Protein AF-A0A2A2HUH2-F1 (afdb_monomer_lite)

Secondary structure (DSSP, 8-state):
-PPPP---PPPP-S-EE--S-PPPPSS--TTEEEEE-GGGT-GGGSPTTSPPPPPPP-TT--EEEPP-HHHHHH-TT-----HHHH-SHHHHHHHHHHHHHHHHHHHHHHHTTPEEEEE--TT-TTT-SSEEEE--S-S--SS---EEEES--HHHHHH-

pLDDT: mean 86.66, std 16.83, range [36.47, 98.62]

Radius of gyration: 16.6 Å; chains: 1; bounding box: 40×43×47 Å

Structure (mmCIF, N/CA/C/O backbone):
data_AF-A0A2A2HUH2-F1
#
_entry.id   AF-A0A2A2HUH2-F1
#
loop_
_atom_site.group_PDB
_atom_site.id
_atom_site.type_symbol
_atom_site.label_atom_id
_atom_site.label_alt_id
_atom_site.label_comp_id
_atom_site.label_asym_id
_atom_site.label_entity_id
_atom_site.label_seq_id
_atom_site.pdbx_PDB_ins_code
_atom_site.Cartn_x
_atom_site.Cartn_y
_atom_site.Cartn_z
_atom_site.occupancy
_atom_site.B_iso_or_equiv
_atom_site.auth_seq_id
_atom_site.auth_comp_id
_atom_site.auth_asym_id
_atom_site.auth_atom_id
_atom_site.pdbx_PDB_model_num
ATOM 1 N N . MET A 1 1 ? -15.018 -28.814 -17.416 1.00 41.38 1 MET A N 1
ATOM 2 C CA . MET A 1 1 ? -14.702 -28.399 -16.032 1.00 41.38 1 MET A CA 1
ATOM 3 C C . MET A 1 1 ? -15.284 -27.016 -15.835 1.00 41.38 1 MET A C 1
ATOM 5 O O . MET A 1 1 ? -14.982 -26.143 -16.636 1.00 41.38 1 MET A O 1
ATOM 9 N N . LYS A 1 2 ? -16.196 -26.848 -14.873 1.00 36.47 2 LYS A N 1
ATOM 10 C CA . LYS A 1 2 ? -16.773 -25.539 -14.553 1.00 36.47 2 LYS A CA 1
ATOM 11 C C . LYS A 1 2 ? -15.650 -24.683 -13.965 1.00 36.47 2 LYS A C 1
ATOM 13 O O . LYS A 1 2 ? -15.041 -25.089 -12.981 1.00 36.47 2 LYS A O 1
ATOM 18 N N . SER A 1 3 ? -15.319 -23.581 -14.632 1.00 42.72 3 SER A N 1
ATOM 19 C CA . SER A 1 3 ? -14.379 -22.587 -14.124 1.00 42.72 3 SER A CA 1
ATOM 20 C C . SER A 1 3 ? -14.947 -22.023 -12.831 1.00 42.72 3 SER A C 1
ATOM 22 O O . SER A 1 3 ? -16.079 -21.537 -12.818 1.00 42.72 3 SER A O 1
ATOM 24 N N . ASN A 1 4 ? -14.172 -22.166 -11.761 1.00 43.62 4 ASN A N 1
ATOM 25 C CA . ASN A 1 4 ? -14.485 -21.656 -10.440 1.00 43.62 4 ASN A CA 1
ATOM 26 C C . ASN A 1 4 ? -14.808 -20.161 -10.554 1.00 43.62 4 ASN A C 1
ATOM 28 O O . ASN A 1 4 ? -14.060 -19.411 -11.185 1.00 43.62 4 ASN A O 1
ATOM 32 N N . THR A 1 5 ? -15.954 -19.772 -10.012 1.00 46.00 5 THR A N 1
ATOM 33 C CA . THR A 1 5 ? -16.400 -18.389 -9.871 1.00 46.00 5 THR A CA 1
ATOM 34 C C . THR A 1 5 ? -15.295 -17.593 -9.193 1.00 46.00 5 THR A C 1
ATOM 36 O O . THR A 1 5 ? -14.909 -17.912 -8.071 1.00 46.00 5 THR A O 1
ATOM 39 N N . GLY A 1 6 ? -14.747 -16.605 -9.902 1.00 45.78 6 GLY A N 1
ATOM 40 C CA . GLY A 1 6 ? -13.906 -15.591 -9.286 1.00 45.78 6 GLY A CA 1
ATOM 41 C C . GLY A 1 6 ? -14.782 -14.828 -8.311 1.00 45.78 6 GLY A C 1
ATOM 42 O O . GLY A 1 6 ? -15.596 -14.014 -8.732 1.00 45.78 6 GLY A O 1
ATOM 43 N N . GLU A 1 7 ? -14.676 -15.176 -7.036 1.00 50.47 7 GLU A N 1
ATOM 44 C CA . GLU A 1 7 ? -15.213 -14.378 -5.950 1.00 50.47 7 GLU A CA 1
ATOM 45 C C . GLU A 1 7 ? -14.442 -13.058 -6.000 1.00 50.47 7 GLU A C 1
ATOM 47 O O . GLU A 1 7 ? -13.233 -12.997 -5.762 1.00 50.47 7 GLU A O 1
ATOM 52 N N . GLU A 1 8 ? -15.107 -12.038 -6.532 1.00 56.44 8 GLU A N 1
ATOM 53 C CA . GLU A 1 8 ? -14.549 -10.708 -6.699 1.00 56.44 8 GLU A CA 1
ATOM 54 C C . GLU A 1 8 ? -14.287 -10.161 -5.297 1.00 56.44 8 GLU A C 1
ATOM 56 O O . GLU A 1 8 ? -15.217 -9.905 -4.536 1.00 56.44 8 GLU A O 1
ATOM 61 N N . MET A 1 9 ? -13.007 -10.086 -4.922 1.00 53.12 9 MET A N 1
ATOM 62 C CA . MET A 1 9 ? -12.587 -9.582 -3.619 1.00 53.12 9 MET A CA 1
ATOM 63 C C . MET A 1 9 ? -13.164 -8.177 -3.436 1.00 53.12 9 MET A C 1
ATOM 65 O O . MET A 1 9 ? -12.856 -7.276 -4.223 1.00 53.12 9 MET A O 1
ATOM 69 N N . LYS A 1 10 ? -14.014 -7.999 -2.422 1.00 58.88 10 LYS A N 1
ATOM 70 C CA . LYS A 1 10 ? -14.582 -6.691 -2.109 1.00 58.88 10 LYS A CA 1
ATOM 71 C C . LYS A 1 10 ? -13.465 -5.754 -1.662 1.00 58.88 10 LYS A C 1
ATOM 73 O O . LYS A 1 10 ? -12.639 -6.103 -0.821 1.00 58.88 10 LYS A O 1
ATOM 78 N N . LYS A 1 11 ? -13.439 -4.565 -2.254 1.00 73.38 11 LYS A N 1
ATOM 79 C CA . LYS A 1 11 ? -12.581 -3.464 -1.811 1.00 73.38 11 LYS A CA 1
ATOM 80 C C . LYS A 1 11 ? -13.072 -2.954 -0.458 1.00 73.38 11 LYS A C 1
ATOM 82 O O . LYS A 1 11 ? -14.252 -3.093 -0.145 1.00 73.38 11 LYS A O 1
ATOM 87 N N . LEU A 1 12 ? -12.191 -2.345 0.333 1.00 68.31 12 LEU A N 1
ATOM 88 C CA . LEU A 1 12 ? -12.623 -1.661 1.551 1.00 68.31 12 LEU A CA 1
ATOM 89 C C . LEU A 1 12 ? -13.494 -0.463 1.157 1.00 68.31 12 LEU A C 1
ATOM 91 O O . LEU A 1 12 ? -13.026 0.435 0.472 1.00 68.31 12 LEU A O 1
ATOM 95 N N . GLU A 1 13 ? -14.756 -0.440 1.585 1.00 69.81 13 GLU A N 1
ATOM 96 C CA . GLU A 1 13 ? -15.695 0.643 1.239 1.00 69.81 13 GLU A CA 1
ATOM 97 C C . GLU A 1 13 ? -15.756 1.746 2.316 1.00 69.81 13 GLU A C 1
ATOM 99 O O . GLU A 1 13 ? -16.134 2.876 2.017 1.00 69.81 13 GLU A O 1
ATOM 104 N N . ASN A 1 14 ? -15.333 1.449 3.554 1.00 74.06 14 ASN A N 1
ATOM 105 C CA . ASN A 1 14 ? -15.388 2.362 4.704 1.00 74.06 14 ASN A CA 1
ATOM 106 C C . ASN A 1 14 ? -13.998 2.543 5.346 1.00 74.06 14 ASN A C 1
ATOM 108 O O . ASN A 1 14 ? -13.669 1.874 6.326 1.00 74.06 14 ASN A O 1
AT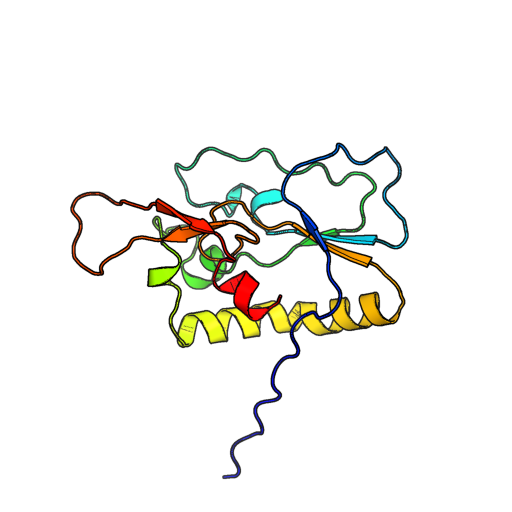OM 112 N N . TYR A 1 15 ? -13.175 3.441 4.798 1.00 75.31 15 TYR A N 1
ATOM 113 C CA . TYR A 1 15 ? -11.844 3.762 5.332 1.00 75.31 15 TYR A CA 1
ATOM 114 C C . TYR A 1 15 ? -11.536 5.265 5.254 1.00 75.31 15 TYR A C 1
ATOM 116 O O . TYR A 1 15 ? -12.067 5.980 4.405 1.00 75.31 15 TYR A O 1
ATOM 124 N N . GLU A 1 16 ? -10.625 5.739 6.107 1.00 77.56 16 GLU A N 1
ATOM 125 C CA . GLU A 1 16 ? -10.018 7.072 5.991 1.00 77.56 16 GLU A CA 1
ATOM 126 C C . GLU A 1 16 ? -8.538 6.961 5.589 1.00 77.56 16 GLU A C 1
ATOM 128 O O . GLU A 1 16 ? -7.802 6.089 6.057 1.00 77.56 16 GLU A O 1
ATOM 133 N N . CYS A 1 17 ? -8.089 7.861 4.715 1.00 69.56 17 CYS A N 1
ATOM 134 C CA . CYS A 1 17 ? -6.712 7.961 4.241 1.00 69.56 17 CYS A CA 1
ATOM 135 C C . CYS A 1 17 ? -6.092 9.280 4.715 1.00 69.56 17 CYS A C 1
ATOM 137 O O . CYS A 1 17 ? -6.729 10.323 4.614 1.00 69.56 17 CYS A O 1
ATOM 139 N N . SER A 1 18 ? -4.853 9.263 5.220 1.00 60.16 18 SER A N 1
ATOM 140 C CA . SER A 1 18 ? -4.196 10.489 5.711 1.00 60.16 18 SER A CA 1
ATOM 141 C C . SER A 1 18 ? -2.699 10.542 5.396 1.00 60.16 18 SER A C 1
ATOM 143 O O . SER A 1 18 ? -2.047 9.506 5.251 1.00 60.16 18 SER A O 1
ATOM 145 N N . TYR A 1 19 ? -2.162 11.765 5.275 1.00 54.12 19 TYR A N 1
ATOM 146 C CA . TYR A 1 19 ? -0.839 12.012 4.687 1.00 54.12 19 TYR A CA 1
ATOM 147 C C . TYR A 1 19 ? 0.252 12.505 5.659 1.00 54.12 19 TYR A C 1
ATOM 149 O O . TYR A 1 19 ? 1.431 12.491 5.301 1.00 54.12 19 TYR A O 1
ATOM 157 N N . VAL A 1 20 ? -0.068 12.934 6.885 1.00 52.03 20 VAL A N 1
ATOM 158 C CA . VAL A 1 20 ? 0.936 13.454 7.835 1.00 52.03 20 VAL A CA 1
ATOM 159 C C . VAL A 1 20 ? 0.543 13.153 9.279 1.00 52.03 20 VAL A C 1
ATOM 161 O O . VAL A 1 20 ? -0.618 13.246 9.658 1.00 52.03 20 VAL A O 1
ATOM 164 N N . PHE A 1 21 ? 1.563 12.823 10.070 1.00 46.41 21 PHE A N 1
ATOM 165 C CA . PHE A 1 21 ? 1.538 12.690 11.518 1.00 46.41 21 PHE A CA 1
ATOM 166 C C . PHE A 1 21 ? 1.009 13.939 12.221 1.00 46.41 21 PHE A C 1
ATOM 168 O O . PHE A 1 21 ? 1.733 14.923 12.387 1.00 46.41 21 PHE A O 1
ATOM 175 N N . GLU A 1 22 ? -0.188 13.835 12.777 1.00 41.56 22 GLU A N 1
ATOM 176 C CA . GLU A 1 22 ? -0.380 14.360 14.119 1.00 41.56 22 GLU A CA 1
ATOM 177 C C . GLU A 1 22 ? 0.202 13.326 15.080 1.00 41.56 22 GLU A C 1
ATOM 179 O O . GLU A 1 22 ? -0.054 12.127 14.956 1.00 41.56 22 GLU A O 1
ATOM 184 N N . LYS A 1 23 ? 1.067 13.778 15.9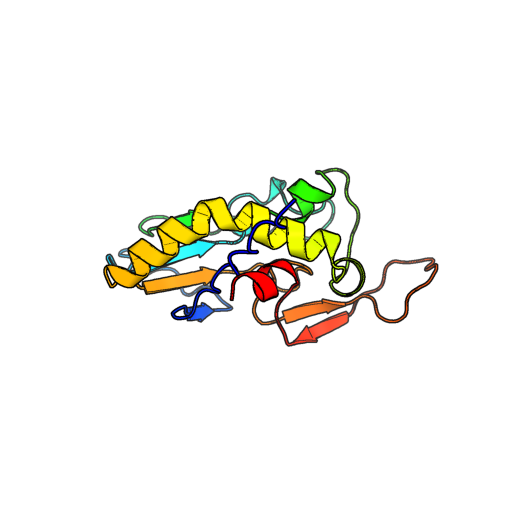95 1.00 39.28 23 LYS A N 1
ATOM 185 C CA . LYS A 1 23 ? 1.517 12.959 17.121 1.00 39.28 23 LYS A CA 1
ATOM 186 C C . LYS A 1 23 ? 0.247 12.374 17.743 1.00 39.28 23 LYS A C 1
ATOM 188 O O . LYS A 1 23 ? -0.593 13.187 18.138 1.00 39.28 23 LYS A O 1
ATOM 193 N N . PRO A 1 24 ? 0.069 11.040 17.809 1.00 42.62 24 PRO A N 1
ATOM 194 C CA . PRO A 1 24 ? -1.098 10.497 18.472 1.00 42.62 24 PRO A CA 1
ATOM 195 C C . PRO A 1 24 ? -1.117 11.125 19.858 1.00 42.62 24 PRO A C 1
ATOM 197 O O . PRO A 1 24 ? -0.105 11.106 20.574 1.00 42.62 24 PRO A O 1
ATOM 200 N N . ALA A 1 25 ? -2.234 11.755 20.218 1.00 41.72 25 ALA A N 1
ATOM 201 C CA . ALA A 1 25 ? -2.491 12.013 21.621 1.00 41.72 25 ALA A CA 1
ATOM 202 C C . ALA A 1 25 ? -2.223 10.695 22.361 1.00 41.72 25 ALA A C 1
ATOM 204 O O . ALA A 1 25 ? -2.442 9.620 21.801 1.00 41.72 25 ALA A O 1
ATOM 205 N N . ALA A 1 26 ? -1.721 10.761 23.592 1.00 43.59 26 ALA A N 1
ATOM 206 C CA . ALA A 1 26 ? -1.300 9.604 24.392 1.00 43.59 26 ALA A CA 1
ATOM 207 C C . ALA A 1 26 ? -2.432 8.593 24.726 1.00 43.59 26 ALA A C 1
ATOM 209 O O . ALA A 1 26 ? -2.323 7.811 25.666 1.00 43.59 26 ALA A O 1
ATOM 210 N N . CYS A 1 27 ? -3.528 8.626 23.974 1.00 43.78 27 CYS A N 1
ATOM 211 C CA . CYS A 1 27 ? -4.702 7.791 24.014 1.00 43.78 27 CYS A CA 1
ATOM 212 C C . CYS A 1 27 ? -5.230 7.707 22.568 1.00 43.78 27 CYS A C 1
ATOM 214 O O . CYS A 1 27 ? -5.931 8.616 22.125 1.00 43.78 27 CYS A O 1
ATOM 216 N N . GLY A 1 28 ? -4.844 6.674 21.809 1.00 57.44 28 GLY A N 1
ATOM 217 C CA . GLY A 1 28 ? -5.480 6.394 20.518 1.00 57.44 28 GLY A CA 1
ATOM 218 C C . GLY A 1 28 ? -6.986 6.184 20.703 1.00 57.44 28 GLY A C 1
ATOM 219 O O . GLY A 1 28 ? -7.417 5.759 21.782 1.00 57.44 28 GLY A O 1
ATOM 220 N N . ASP A 1 29 ? -7.789 6.516 19.689 1.00 71.56 29 ASP A N 1
ATOM 221 C CA . ASP A 1 29 ? -9.215 6.174 19.694 1.00 71.56 29 ASP A CA 1
ATOM 222 C C . ASP A 1 29 ? -9.326 4.647 19.843 1.00 71.56 29 ASP A C 1
ATOM 224 O O . ASP A 1 29 ? -8.735 3.893 19.067 1.00 71.56 29 ASP A O 1
ATOM 228 N N . LYS A 1 30 ? -10.013 4.182 20.895 1.00 75.31 30 LYS A N 1
ATOM 229 C CA . LYS A 1 30 ? -10.121 2.743 21.190 1.00 75.31 30 LYS A CA 1
ATOM 230 C C . LYS A 1 30 ? -10.866 2.000 20.086 1.00 75.31 30 LYS A C 1
ATOM 232 O O . LYS A 1 30 ? -10.627 0.807 19.915 1.00 75.31 30 LYS A O 1
ATOM 237 N N . ASP A 1 31 ? -11.690 2.727 19.338 1.00 89.69 31 ASP A N 1
ATOM 238 C CA . ASP A 1 31 ? -12.525 2.211 18.265 1.00 89.69 31 ASP A CA 1
ATOM 239 C C . ASP A 1 31 ? -11.919 2.519 16.880 1.00 89.69 31 ASP A C 1
ATOM 241 O O . ASP A 1 31 ? -12.627 2.503 15.878 1.00 89.69 31 ASP A O 1
ATOM 245 N N . GLU A 1 32 ? -10.612 2.804 16.796 1.00 95.38 32 GLU A N 1
ATOM 246 C CA . GLU A 1 32 ? -9.862 2.959 15.541 1.00 95.38 32 GLU A CA 1
ATOM 247 C C . GLU A 1 32 ? -8.728 1.929 15.442 1.00 95.38 32 GLU A C 1
ATOM 249 O O . GLU A 1 32 ? -8.061 1.607 16.431 1.00 95.38 32 GLU A O 1
ATOM 254 N N . VAL A 1 33 ? -8.470 1.446 14.225 1.00 96.88 33 VAL A N 1
ATOM 255 C CA . VAL A 1 33 ? -7.273 0.673 13.878 1.00 96.88 33 VAL A CA 1
ATOM 256 C C . VAL A 1 33 ? -6.510 1.326 12.728 1.00 96.88 33 VAL A C 1
ATOM 258 O O . VAL A 1 33 ? -7.069 1.676 11.685 1.00 96.88 33 VAL A O 1
ATOM 261 N N . LEU A 1 34 ? -5.195 1.456 12.910 1.00 96.56 34 LEU A N 1
ATOM 262 C CA . LEU A 1 34 ? -4.279 1.926 11.879 1.00 96.56 34 LEU A CA 1
ATOM 263 C C . LEU A 1 34 ? -3.808 0.746 11.025 1.00 96.56 34 LEU A C 1
ATOM 265 O O . LEU A 1 34 ? -3.121 -0.154 11.509 1.00 96.56 34 LEU A O 1
ATOM 269 N N . VAL A 1 35 ? -4.121 0.777 9.735 1.00 97.06 35 VAL A N 1
ATOM 270 C CA . VAL A 1 35 ? -3.652 -0.187 8.7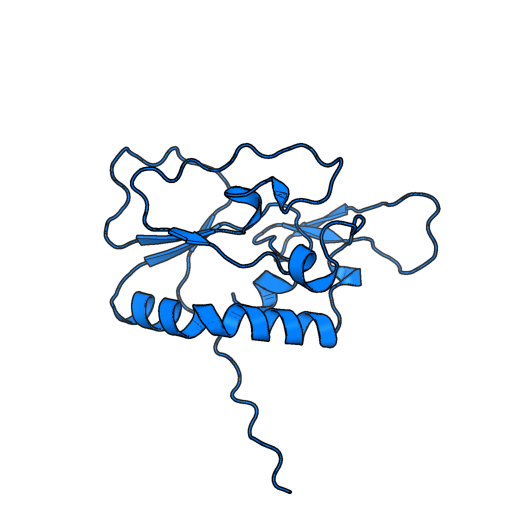36 1.00 97.06 35 VAL A CA 1
ATOM 271 C C . VAL A 1 35 ? -2.443 0.408 8.017 1.00 97.06 35 VAL A C 1
ATOM 273 O O . VAL A 1 35 ? -2.565 1.295 7.174 1.00 97.06 35 VAL A O 1
ATOM 276 N N . ILE A 1 36 ? -1.243 -0.034 8.390 1.00 96.38 36 ILE A N 1
ATOM 277 C CA . ILE A 1 36 ? 0.004 0.684 8.098 1.00 96.38 36 ILE A CA 1
ATOM 278 C C . ILE A 1 36 ? 0.849 -0.059 7.061 1.00 96.38 36 ILE A C 1
ATOM 280 O O . ILE A 1 36 ? 1.173 -1.235 7.224 1.00 96.38 36 ILE A O 1
ATOM 284 N N . GLY A 1 37 ? 1.294 0.648 6.018 1.00 95.81 37 GLY A N 1
ATOM 285 C CA . GLY A 1 37 ? 2.247 0.135 5.035 1.00 95.81 37 GLY A CA 1
ATOM 286 C C . GLY A 1 37 ? 3.550 -0.342 5.686 1.00 95.81 37 GLY A C 1
ATOM 287 O O . GLY A 1 37 ? 4.184 0.390 6.442 1.00 95.81 37 GLY A O 1
ATOM 288 N N . HIS A 1 38 ? 3.998 -1.554 5.350 1.00 96.12 38 HIS A N 1
ATOM 289 C CA . HIS A 1 38 ? 5.080 -2.261 6.049 1.00 96.12 38 HIS A CA 1
ATOM 290 C C . HIS A 1 38 ? 6.314 -1.409 6.402 1.00 96.12 38 HIS A C 1
ATOM 292 O O . HIS A 1 38 ? 6.779 -1.413 7.543 1.00 96.12 38 HIS A O 1
ATOM 298 N N . CYS A 1 39 ? 6.838 -0.663 5.421 1.00 93.19 39 CYS A N 1
ATOM 299 C CA . CYS A 1 39 ? 8.081 0.104 5.538 1.00 93.19 39 CYS A CA 1
ATOM 300 C C . CYS A 1 39 ? 8.006 1.266 6.540 1.00 93.19 39 CYS A C 1
ATOM 302 O O . CYS A 1 39 ? 9.046 1.820 6.892 1.00 93.19 39 CYS A O 1
ATOM 304 N N . LEU A 1 40 ? 6.801 1.650 6.966 1.00 93.50 40 LEU A N 1
ATOM 305 C CA . LEU A 1 40 ? 6.581 2.671 7.984 1.00 93.50 40 LEU A CA 1
ATOM 306 C C . LEU A 1 40 ? 6.874 2.147 9.395 1.00 93.50 40 LEU A C 1
ATOM 308 O O . LEU A 1 40 ? 7.283 2.932 10.235 1.00 93.50 40 LEU A O 1
ATOM 312 N N . LEU A 1 41 ? 6.738 0.843 9.655 1.00 93.94 41 LEU A N 1
ATOM 313 C CA . LEU A 1 41 ? 7.127 0.230 10.939 1.00 93.94 41 LEU A CA 1
ATOM 314 C C . LEU A 1 41 ? 8.454 -0.526 10.841 1.00 93.94 41 LEU A C 1
ATOM 316 O O . LEU A 1 41 ? 9.214 -0.587 11.801 1.00 93.94 41 LEU A O 1
ATOM 320 N N . ASN A 1 42 ? 8.760 -1.074 9.663 1.00 93.50 42 ASN A N 1
ATOM 321 C CA . ASN A 1 42 ? 9.995 -1.799 9.398 1.00 93.50 42 ASN A CA 1
ATOM 322 C C . ASN A 1 42 ? 10.741 -1.201 8.190 1.00 93.50 42 ASN A C 1
ATOM 324 O O . ASN A 1 42 ? 10.617 -1.706 7.066 1.00 93.50 42 ASN A O 1
ATOM 328 N N . PRO A 1 43 ? 11.556 -0.147 8.391 1.00 90.75 43 PRO A N 1
ATOM 329 C CA . PRO A 1 43 ? 12.318 0.488 7.316 1.00 90.75 43 PRO A CA 1
ATOM 330 C C . PRO A 1 43 ? 13.283 -0.455 6.589 1.00 90.75 43 PRO A C 1
ATOM 332 O O . PRO A 1 43 ? 13.697 -0.141 5.473 1.00 90.75 43 PRO A O 1
ATOM 335 N N . LEU A 1 44 ? 13.616 -1.618 7.167 1.00 91.19 44 LEU A N 1
ATOM 336 C CA . LEU A 1 44 ? 14.462 -2.623 6.517 1.00 91.19 44 LEU A CA 1
ATOM 337 C C . LEU A 1 44 ? 13.822 -3.199 5.249 1.00 91.19 44 LEU A C 1
ATOM 339 O O . LEU A 1 44 ? 14.552 -3.653 4.376 1.00 91.19 44 LEU A O 1
ATOM 343 N N . ALA A 1 45 ? 12.490 -3.163 5.119 1.00 92.00 45 ALA A N 1
ATOM 344 C CA . ALA A 1 45 ? 11.778 -3.612 3.919 1.00 92.00 45 ALA A CA 1
ATOM 345 C C . ALA A 1 45 ? 11.838 -2.603 2.754 1.00 92.00 45 ALA A C 1
ATOM 347 O O . ALA A 1 45 ? 11.468 -2.925 1.614 1.00 92.00 45 ALA A O 1
ATOM 348 N N . ARG A 1 46 ? 12.307 -1.375 3.015 1.00 90.81 46 ARG A N 1
ATOM 349 C CA . ARG A 1 46 ? 12.449 -0.337 1.994 1.00 90.81 46 ARG A CA 1
ATOM 350 C C . ARG A 1 46 ? 13.608 -0.670 1.052 1.00 90.81 46 ARG A C 1
ATOM 352 O O . ARG A 1 46 ? 14.581 -1.315 1.437 1.00 90.81 46 ARG A O 1
ATOM 359 N N . VAL A 1 47 ? 13.503 -0.231 -0.201 1.00 90.81 47 VAL A N 1
ATOM 360 C CA . VAL A 1 47 ? 14.602 -0.375 -1.164 1.00 90.81 47 VAL A CA 1
ATOM 361 C C . VAL A 1 47 ? 15.855 0.347 -0.650 1.00 90.81 47 VAL A C 1
ATOM 363 O O . VAL A 1 47 ? 15.776 1.419 -0.044 1.00 90.81 47 VAL A O 1
ATOM 366 N N . LYS A 1 48 ? 17.015 -0.294 -0.824 1.00 87.44 48 LYS A N 1
ATOM 367 C CA . LYS A 1 48 ? 18.297 0.188 -0.293 1.00 87.44 48 LYS A CA 1
ATOM 368 C C . LYS A 1 48 ? 18.717 1.487 -0.983 1.00 87.44 48 LYS A C 1
ATOM 370 O O . LYS A 1 48 ? 18.466 1.665 -2.166 1.00 87.44 48 LYS A O 1
ATOM 375 N N . GLY A 1 49 ? 19.394 2.367 -0.247 1.00 83.00 49 GLY A N 1
ATOM 376 C CA . GLY A 1 49 ? 19.919 3.633 -0.778 1.00 83.00 49 GLY A CA 1
ATOM 377 C C . GLY A 1 49 ? 18.916 4.792 -0.792 1.00 83.00 49 GLY A C 1
ATOM 378 O O . GLY A 1 49 ? 19.315 5.932 -1.008 1.00 83.00 49 GLY A O 1
ATOM 379 N N . VAL A 1 50 ? 17.638 4.543 -0.492 1.00 81.31 50 VAL A N 1
ATOM 380 C CA . VAL A 1 50 ? 16.635 5.605 -0.328 1.00 81.31 50 VAL A CA 1
ATOM 381 C C . VAL A 1 50 ? 16.691 6.150 1.093 1.00 81.31 50 VAL A C 1
ATOM 383 O O . VAL A 1 50 ? 16.963 5.406 2.037 1.00 81.31 50 VAL A O 1
ATOM 386 N N . LYS A 1 51 ? 16.405 7.448 1.260 1.00 76.50 51 LYS A N 1
ATOM 387 C CA . LYS A 1 51 ? 16.400 8.110 2.571 1.00 76.50 51 LYS A CA 1
ATOM 388 C C . LYS A 1 51 ? 15.594 7.277 3.588 1.00 76.50 51 LYS A C 1
ATOM 390 O O . LYS A 1 51 ? 14.413 7.004 3.335 1.00 76.50 51 LYS A O 1
ATOM 395 N N . PRO A 1 52 ? 16.197 6.868 4.718 1.00 66.88 52 PRO A N 1
ATOM 396 C CA . PRO A 1 52 ? 15.492 6.094 5.726 1.00 66.88 52 PRO A CA 1
ATOM 397 C C . PRO A 1 52 ? 14.332 6.919 6.289 1.00 66.88 52 PRO A C 1
ATOM 399 O O . PRO A 1 52 ? 14.463 8.119 6.537 1.00 66.88 52 PRO A O 1
ATOM 402 N N . VAL A 1 53 ? 13.178 6.274 6.444 1.00 70.94 53 VAL A N 1
ATOM 403 C CA . VAL A 1 53 ? 12.063 6.810 7.232 1.00 70.94 53 VAL A CA 1
ATOM 404 C C . VAL A 1 53 ? 12.269 6.320 8.655 1.00 70.94 53 VAL A C 1
ATOM 406 O O . VAL A 1 53 ? 12.615 5.155 8.854 1.00 70.94 53 VAL A O 1
ATOM 409 N N . GLN A 1 54 ? 12.128 7.217 9.631 1.00 80.88 54 GLN A N 1
ATOM 410 C CA . GLN A 1 54 ? 12.059 6.780 11.019 1.00 80.88 54 GLN A CA 1
ATOM 411 C C . GLN A 1 54 ? 10.788 5.944 11.191 1.00 80.88 54 GLN A C 1
ATOM 413 O O . GLN A 1 54 ? 9.747 6.373 10.684 1.00 80.88 54 GLN A O 1
ATOM 418 N N . PRO A 1 55 ? 10.867 4.769 11.843 1.00 88.38 55 PRO A N 1
ATOM 419 C CA . PRO A 1 55 ? 9.680 3.995 12.149 1.00 88.38 55 PRO A CA 1
ATOM 420 C C . PRO A 1 55 ? 8.633 4.867 12.834 1.00 88.38 55 PRO A C 1
ATOM 422 O O . PRO A 1 55 ? 8.966 5.699 13.680 1.00 88.38 55 PRO A O 1
ATOM 425 N N . ILE A 1 56 ? 7.380 4.674 12.450 1.00 88.56 56 ILE A N 1
ATOM 426 C CA . ILE A 1 56 ? 6.250 5.332 13.085 1.00 88.56 56 ILE A CA 1
ATOM 427 C C . ILE A 1 56 ? 6.147 4.853 14.529 1.00 88.56 56 ILE A C 1
ATOM 429 O O . ILE A 1 56 ? 6.174 3.651 14.784 1.00 88.56 56 ILE A O 1
ATOM 433 N N . ASP A 1 57 ? 6.023 5.799 15.459 1.00 90.00 57 ASP A N 1
ATOM 434 C CA . ASP A 1 57 ? 5.675 5.484 16.839 1.00 90.00 57 ASP A CA 1
ATOM 435 C C . ASP A 1 57 ? 4.193 5.109 16.901 1.00 90.00 57 ASP A C 1
ATOM 437 O O . ASP A 1 57 ? 3.317 5.909 16.569 1.00 90.00 57 ASP A O 1
ATOM 441 N N . THR A 1 58 ? 3.931 3.866 17.289 1.00 90.81 58 THR A N 1
ATOM 442 C CA . THR A 1 58 ? 2.588 3.297 17.411 1.00 90.81 58 THR A CA 1
ATOM 443 C C . THR A 1 58 ? 2.196 3.054 18.863 1.00 90.81 58 THR A C 1
ATOM 445 O O . THR A 1 58 ? 1.266 2.291 19.130 1.00 90.81 58 THR A O 1
ATOM 448 N N . GLN A 1 59 ? 2.917 3.636 19.825 1.00 90.12 59 GLN A N 1
ATOM 449 C CA . GLN A 1 59 ? 2.611 3.439 21.233 1.00 90.12 59 GLN A CA 1
ATOM 450 C C . GLN A 1 59 ? 1.175 3.896 21.542 1.00 90.12 59 GLN A C 1
ATOM 452 O O . GLN A 1 59 ? 0.815 5.054 21.347 1.00 90.12 59 GLN A O 1
ATOM 457 N N . GLY A 1 60 ? 0.355 2.972 22.050 1.00 86.38 60 GLY A N 1
ATOM 458 C CA . GLY A 1 60 ? -1.041 3.242 22.407 1.00 86.38 60 GLY A CA 1
ATOM 459 C C . GLY A 1 60 ? -2.035 3.243 21.239 1.00 86.38 60 GLY A C 1
ATOM 460 O O . GLY A 1 60 ? -3.189 3.597 21.463 1.00 86.38 60 GLY A O 1
ATOM 461 N N . ALA A 1 61 ? -1.619 2.847 20.030 1.00 92.00 61 ALA A N 1
ATOM 462 C CA . ALA A 1 61 ? -2.501 2.665 18.876 1.00 92.00 61 ALA A CA 1
ATOM 463 C C . ALA A 1 61 ? -2.786 1.176 18.610 1.00 92.00 61 ALA A C 1
ATOM 465 O O . ALA A 1 61 ? -1.909 0.328 18.792 1.00 92.00 61 ALA A O 1
ATOM 466 N N . ASN A 1 62 ? -3.986 0.863 18.113 1.00 95.31 62 ASN A N 1
ATOM 467 C CA . ASN A 1 62 ? -4.275 -0.441 17.516 1.00 95.31 62 ASN A CA 1
ATOM 468 C C . ASN A 1 62 ? -3.706 -0.458 16.092 1.00 95.31 62 ASN A C 1
ATOM 470 O O . ASN A 1 62 ? -3.985 0.453 15.311 1.00 95.31 62 ASN A O 1
ATOM 474 N N . VAL A 1 63 ? -2.908 -1.468 15.738 1.00 95.88 63 VAL A N 1
ATOM 475 C CA . VAL A 1 63 ? -2.185 -1.489 14.457 1.00 95.88 63 VAL A CA 1
ATOM 476 C C . VAL A 1 63 ? -2.300 -2.836 13.762 1.00 95.88 63 VAL A C 1
ATOM 478 O O . VAL A 1 63 ? -2.014 -3.876 14.350 1.00 95.88 63 VAL A O 1
ATOM 481 N N . ILE A 1 64 ? -2.622 -2.790 12.471 1.00 96.75 64 ILE A N 1
ATOM 482 C CA . ILE A 1 64 ? -2.486 -3.901 11.531 1.00 96.75 64 ILE A CA 1
ATOM 483 C C . ILE A 1 64 ? -1.430 -3.500 10.502 1.00 96.75 64 ILE A C 1
ATOM 485 O O . ILE A 1 64 ? -1.567 -2.506 9.790 1.00 96.75 64 ILE A O 1
ATOM 489 N N . GLN A 1 65 ? -0.340 -4.258 10.419 1.00 96.44 65 GLN A N 1
ATOM 490 C CA . GLN A 1 65 ? 0.712 -3.993 9.442 1.00 96.44 65 GLN A CA 1
ATOM 491 C C . GLN A 1 65 ? 0.393 -4.692 8.115 1.00 96.44 65 GLN A C 1
ATOM 493 O O . GLN A 1 65 ? 0.255 -5.912 8.068 1.00 96.44 65 GLN A O 1
ATOM 498 N N . LEU A 1 66 ? 0.341 -3.931 7.021 1.00 97.25 66 LEU A N 1
ATOM 499 C CA . LEU A 1 66 ? 0.198 -4.474 5.671 1.00 97.25 66 LEU A CA 1
ATOM 500 C C . LEU A 1 66 ? 1.477 -5.200 5.215 1.00 97.25 66 LEU A C 1
ATOM 502 O O . LEU A 1 66 ? 2.588 -4.817 5.613 1.00 97.25 66 LEU A O 1
ATOM 506 N N . PRO A 1 67 ? 1.365 -6.194 4.314 1.00 97.00 67 PRO A N 1
ATOM 507 C CA . PRO A 1 67 ? 2.524 -6.752 3.629 1.00 97.00 67 PRO A CA 1
ATOM 508 C C . PRO A 1 67 ? 3.225 -5.695 2.760 1.00 97.00 67 PRO A C 1
ATOM 510 O O . PRO A 1 67 ? 2.633 -4.703 2.334 1.00 97.00 67 PRO A O 1
ATOM 513 N N . CYS A 1 68 ? 4.511 -5.909 2.468 1.00 97.06 68 CYS A N 1
ATOM 514 C CA . CYS A 1 68 ? 5.226 -5.116 1.469 1.00 97.06 68 CYS A CA 1
ATOM 515 C C . CYS A 1 68 ? 5.159 -5.835 0.111 1.00 97.06 68 CYS A C 1
ATOM 517 O O . CYS A 1 68 ? 5.950 -6.760 -0.108 1.00 97.06 68 CYS A O 1
ATOM 519 N N . PRO A 1 69 ? 4.280 -5.418 -0.819 1.00 97.88 69 PRO A N 1
ATOM 520 C CA . PRO A 1 69 ? 4.082 -6.132 -2.078 1.00 97.88 69 PRO A CA 1
ATOM 521 C C . PRO A 1 69 ? 5.368 -6.162 -2.915 1.00 97.88 69 PRO A C 1
ATOM 523 O O . PRO A 1 69 ? 5.738 -7.194 -3.459 1.00 97.88 69 PRO A O 1
ATOM 526 N N . GLU A 1 70 ? 6.130 -5.066 -2.959 1.00 97.88 70 GLU A N 1
ATOM 527 C CA . GLU A 1 70 ? 7.400 -5.006 -3.696 1.00 97.88 70 GLU A CA 1
ATOM 528 C C . GLU A 1 70 ? 8.474 -5.928 -3.105 1.00 97.88 70 GLU A C 1
ATOM 530 O O . GLU A 1 70 ? 9.220 -6.563 -3.849 1.00 97.88 70 GLU A O 1
ATOM 535 N N . ALA A 1 71 ? 8.583 -6.002 -1.773 1.00 96.50 71 ALA A N 1
ATOM 536 C CA . ALA A 1 71 ? 9.569 -6.865 -1.127 1.00 96.50 71 ALA A CA 1
ATOM 537 C C . ALA A 1 71 ? 9.216 -8.345 -1.290 1.00 96.50 71 ALA A C 1
ATOM 539 O O . ALA A 1 71 ? 10.115 -9.155 -1.481 1.00 96.50 71 ALA A O 1
ATOM 540 N N . MET A 1 72 ? 7.931 -8.695 -1.247 1.00 97.56 72 MET A N 1
ATOM 541 C CA . MET A 1 72 ? 7.480 -10.070 -1.456 1.00 97.56 72 MET A CA 1
ATOM 542 C C . MET A 1 72 ? 7.590 -10.495 -2.927 1.00 97.56 72 MET A C 1
ATOM 544 O O . MET A 1 72 ? 7.995 -11.620 -3.198 1.00 97.56 72 MET A O 1
ATOM 548 N N . PHE A 1 73 ? 7.305 -9.593 -3.871 1.00 97.88 73 PHE A N 1
ATOM 549 C CA . PHE A 1 73 ? 7.342 -9.903 -5.301 1.00 97.88 73 PHE A CA 1
ATOM 550 C C . PHE A 1 73 ? 8.764 -9.913 -5.886 1.00 97.88 73 PHE A C 1
ATOM 552 O O . PHE A 1 73 ? 9.128 -10.829 -6.618 1.00 97.88 73 PHE A O 1
ATOM 559 N N . PHE A 1 74 ? 9.598 -8.915 -5.561 1.00 97.06 74 PHE A N 1
ATOM 560 C CA . PHE A 1 74 ? 10.956 -8.775 -6.121 1.00 97.06 74 PHE A CA 1
ATOM 561 C C . PHE A 1 74 ? 12.076 -9.192 -5.159 1.00 97.06 74 PHE A C 1
ATOM 563 O O . PHE A 1 74 ? 13.244 -9.281 -5.551 1.00 97.06 74 PHE A O 1
ATOM 570 N N . GLY A 1 75 ? 11.760 -9.400 -3.881 1.00 96.12 75 GLY A N 1
ATOM 571 C CA . GLY A 1 75 ? 12.755 -9.612 -2.837 1.00 96.12 75 GLY A CA 1
ATOM 572 C C . GLY A 1 75 ? 13.466 -8.329 -2.387 1.00 96.12 75 GLY A C 1
ATOM 573 O O . GLY A 1 75 ? 13.236 -7.208 -2.853 1.00 96.12 75 GLY A O 1
ATOM 574 N N . MET A 1 76 ? 14.414 -8.505 -1.466 1.00 93.69 76 MET A N 1
ATOM 575 C CA . MET A 1 76 ? 15.192 -7.405 -0.874 1.00 93.69 76 MET A CA 1
ATOM 576 C C . MET A 1 76 ? 16.385 -6.937 -1.720 1.00 93.69 76 MET A C 1
ATOM 578 O O . MET A 1 76 ? 17.049 -5.964 -1.367 1.00 93.69 76 MET A O 1
ATOM 582 N N . ARG A 1 77 ? 16.670 -7.619 -2.836 1.00 93.38 77 ARG A N 1
ATOM 583 C CA . ARG A 1 77 ? 17.715 -7.238 -3.807 1.00 93.38 77 ARG A CA 1
ATOM 584 C C . ARG A 1 77 ? 17.160 -6.426 -4.987 1.00 93.38 77 ARG A C 1
ATOM 586 O O . ARG A 1 77 ? 17.862 -6.250 -5.979 1.00 93.38 77 ARG A O 1
ATOM 593 N N . ARG A 1 78 ? 15.906 -5.970 -4.890 1.00 94.31 78 ARG A N 1
ATOM 594 C CA . ARG A 1 78 ? 15.232 -5.185 -5.928 1.00 94.31 78 ARG A CA 1
ATOM 595 C C . ARG A 1 78 ? 15.886 -3.819 -6.136 1.00 94.31 78 ARG A C 1
ATOM 597 O O . ARG A 1 78 ? 16.505 -3.276 -5.221 1.00 94.31 78 ARG A O 1
ATOM 604 N N . ARG A 1 79 ? 15.712 -3.282 -7.341 1.00 92.56 79 ARG A N 1
ATOM 605 C CA . ARG A 1 79 ? 16.019 -1.889 -7.687 1.00 92.56 79 ARG A CA 1
ATOM 606 C C . ARG A 1 79 ? 14.756 -1.040 -7.588 1.00 92.56 79 ARG A C 1
ATOM 608 O O . ARG A 1 79 ? 13.687 -1.546 -7.246 1.00 92.56 79 ARG A O 1
ATOM 615 N N . GLU A 1 80 ? 14.904 0.244 -7.861 1.00 92.12 80 GLU A N 1
ATOM 616 C CA . GLU A 1 80 ? 13.803 1.174 -8.025 1.00 92.12 80 GLU A CA 1
ATOM 617 C C . GLU A 1 80 ? 12.833 0.682 -9.104 1.00 92.12 80 GLU A C 1
ATOM 619 O O . GLU A 1 80 ? 13.234 0.107 -10.119 1.00 92.12 80 GLU A O 1
ATOM 624 N N . ILE A 1 81 ? 11.546 0.897 -8.848 1.00 95.12 81 ILE A N 1
ATOM 625 C CA . ILE A 1 81 ? 10.457 0.523 -9.739 1.00 95.12 81 ILE A CA 1
ATOM 626 C C . ILE A 1 81 ? 9.360 1.579 -9.647 1.00 95.12 81 ILE A C 1
ATOM 628 O O . ILE A 1 81 ? 9.227 2.250 -8.619 1.00 95.12 81 ILE A O 1
ATOM 632 N N . THR A 1 82 ? 8.601 1.757 -10.719 1.00 97.06 82 THR A N 1
ATOM 633 C CA . THR A 1 82 ? 7.530 2.755 -10.805 1.00 97.06 82 THR A CA 1
ATOM 634 C C . THR A 1 82 ? 6.164 2.104 -11.002 1.00 97.06 82 THR A C 1
ATOM 636 O O . THR A 1 82 ? 6.068 0.929 -11.354 1.00 97.06 82 THR A O 1
ATOM 639 N N . LYS A 1 83 ? 5.086 2.851 -10.740 1.00 98.06 83 LYS A N 1
ATOM 640 C CA . LYS A 1 83 ? 3.708 2.344 -10.810 1.00 98.06 83 LYS A CA 1
ATOM 641 C C . LYS A 1 83 ? 3.392 1.745 -12.180 1.00 98.06 83 LYS A C 1
ATOM 643 O O . LYS A 1 83 ? 2.902 0.633 -12.240 1.00 98.06 83 LYS A O 1
ATOM 648 N N . ASP A 1 84 ? 3.736 2.434 -13.258 1.00 96.94 84 ASP A N 1
ATOM 649 C CA . ASP A 1 84 ? 3.588 2.005 -14.656 1.00 96.94 84 ASP A CA 1
ATOM 650 C C . ASP A 1 84 ? 4.339 0.705 -14.992 1.00 96.94 84 ASP A C 1
ATOM 652 O O . ASP A 1 84 ? 3.911 -0.043 -15.864 1.00 96.94 84 ASP A O 1
ATOM 656 N N . GLN A 1 85 ? 5.422 0.387 -14.276 1.00 96.12 85 GLN A N 1
ATOM 657 C CA . GLN A 1 85 ? 6.115 -0.899 -14.419 1.00 96.12 85 GLN A CA 1
ATOM 658 C C . GLN A 1 85 ? 5.431 -2.025 -13.631 1.00 96.12 85 GLN A C 1
ATOM 660 O O . GLN A 1 85 ? 5.538 -3.191 -14.008 1.00 96.12 85 GLN A O 1
ATOM 665 N N . LEU A 1 86 ? 4.755 -1.684 -12.531 1.00 97.94 86 LEU A N 1
ATOM 666 C CA . LEU A 1 86 ? 3.999 -2.616 -11.689 1.00 97.94 86 LEU A CA 1
ATOM 667 C C . LEU A 1 86 ? 2.564 -2.820 -12.164 1.00 97.94 86 LEU A C 1
ATOM 669 O O . LEU A 1 86 ? 1.942 -3.817 -11.807 1.00 97.94 86 LEU A O 1
ATOM 673 N N . ASP A 1 87 ? 2.028 -1.890 -12.946 1.00 97.56 87 ASP A N 1
ATOM 674 C CA . ASP A 1 87 ? 0.655 -1.911 -13.422 1.00 97.56 87 ASP A CA 1
ATOM 675 C C . ASP A 1 87 ? 0.489 -2.923 -14.559 1.00 97.56 87 ASP A C 1
ATOM 677 O O . ASP A 1 87 ? 0.358 -2.603 -15.739 1.00 97.56 87 ASP A O 1
ATOM 681 N N . HIS A 1 88 ? 0.545 -4.196 -14.184 1.00 97.81 88 HIS A N 1
ATOM 682 C CA . HIS A 1 88 ? 0.283 -5.306 -15.074 1.00 97.81 88 HIS A CA 1
ATOM 683 C C . HIS A 1 88 ? -0.552 -6.383 -14.366 1.00 97.81 88 HIS A C 1
ATOM 685 O O . HIS A 1 88 ? -0.487 -6.539 -13.139 1.00 97.81 88 HIS A O 1
ATOM 691 N N . PRO A 1 89 ? -1.313 -7.204 -15.117 1.00 98.31 89 PRO A N 1
ATOM 692 C CA . PRO A 1 89 ? -2.305 -8.104 -14.526 1.00 98.31 89 PRO A CA 1
ATOM 693 C C . PRO A 1 89 ? -1.757 -9.102 -13.497 1.00 98.31 89 PRO A C 1
ATOM 695 O O . PRO A 1 89 ? -2.473 -9.488 -12.577 1.00 98.31 89 PRO A O 1
ATOM 698 N N . ALA A 1 90 ? -0.510 -9.556 -13.653 1.00 98.50 90 ALA A N 1
ATOM 699 C CA . ALA A 1 90 ? 0.083 -10.521 -12.727 1.00 98.50 90 ALA A CA 1
ATOM 700 C C . ALA A 1 90 ? 0.429 -9.896 -11.368 1.00 98.50 90 ALA A C 1
ATOM 702 O O . ALA A 1 90 ? 0.167 -10.525 -10.347 1.00 98.50 90 ALA A O 1
ATOM 703 N N . TYR A 1 91 ? 0.936 -8.662 -11.344 1.00 98.62 91 TYR A N 1
ATOM 704 C CA . TYR A 1 91 ? 1.211 -7.967 -10.090 1.00 98.62 91 TYR A CA 1
ATOM 705 C C . TYR A 1 91 ? -0.081 -7.560 -9.377 1.00 98.62 91 TYR A C 1
ATOM 707 O O . TYR A 1 91 ? -0.200 -7.780 -8.180 1.00 98.62 91 TYR A O 1
ATOM 715 N N . ARG A 1 92 ? -1.102 -7.092 -10.111 1.00 98.56 92 ARG A N 1
ATOM 716 C CA . ARG A 1 92 ? -2.434 -6.812 -9.538 1.00 98.56 92 ARG A CA 1
ATOM 717 C C . ARG A 1 92 ? -3.077 -8.045 -8.894 1.00 98.56 92 ARG A C 1
ATOM 719 O O . ARG A 1 92 ? -3.587 -7.966 -7.784 1.00 98.56 92 ARG A O 1
ATOM 726 N N . ARG A 1 93 ? -3.008 -9.214 -9.549 1.00 98.12 93 ARG A N 1
ATOM 727 C CA . ARG A 1 93 ? -3.467 -10.483 -8.943 1.00 98.12 93 ARG A CA 1
ATOM 728 C C . ARG A 1 93 ? -2.705 -10.819 -7.665 1.00 98.12 93 ARG A C 1
ATOM 730 O O . ARG A 1 93 ? -3.334 -11.165 -6.675 1.00 98.12 93 ARG A O 1
ATOM 737 N N . PHE A 1 94 ? -1.382 -10.679 -7.693 1.00 98.38 94 PHE A N 1
ATOM 738 C CA . PHE A 1 94 ? -0.535 -10.888 -6.523 1.00 98.38 94 PHE A CA 1
ATOM 739 C C . PHE A 1 94 ? -0.893 -9.930 -5.372 1.00 98.38 94 PHE A C 1
ATOM 741 O O . PHE A 1 94 ? -0.998 -10.356 -4.228 1.00 98.38 94 PHE A O 1
ATOM 748 N N . CYS A 1 95 ? -1.144 -8.654 -5.673 1.00 98.44 95 CYS A N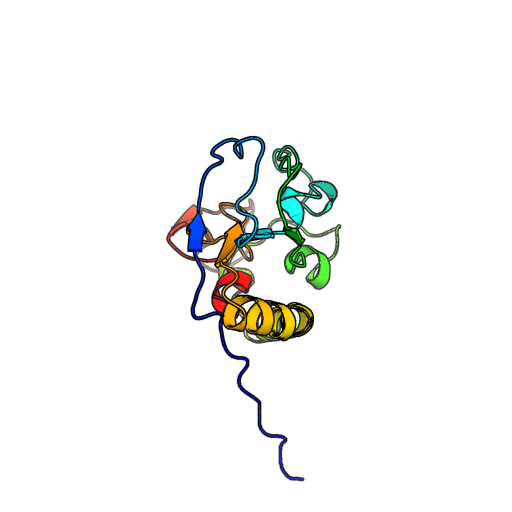 1
ATOM 749 C CA . CYS A 1 95 ? -1.618 -7.659 -4.714 1.00 98.44 95 CYS A CA 1
ATOM 750 C C . CYS A 1 95 ? -2.923 -8.086 -4.031 1.00 98.44 95 CYS A C 1
ATOM 752 O O . CYS A 1 95 ? -3.018 -7.996 -2.810 1.00 98.44 95 CYS A O 1
ATOM 754 N N . ARG A 1 96 ? -3.898 -8.595 -4.792 1.00 97.44 96 ARG A N 1
ATOM 755 C CA . ARG A 1 96 ? -5.145 -9.114 -4.214 1.00 97.44 96 ARG A CA 1
ATOM 756 C C . ARG A 1 96 ? -4.890 -10.316 -3.308 1.00 97.44 96 ARG A C 1
ATOM 758 O O . ARG A 1 96 ? -5.307 -10.293 -2.159 1.00 97.44 96 ARG A O 1
ATOM 765 N N . GLU A 1 97 ? -4.127 -11.298 -3.787 1.00 97.25 97 GLU A N 1
ATOM 766 C CA . GLU A 1 97 ? -3.803 -12.526 -3.047 1.00 97.25 97 GLU A CA 1
ATOM 767 C C . GLU A 1 97 ? -3.182 -12.242 -1.672 1.00 97.25 97 GLU A C 1
ATOM 769 O O . GLU A 1 97 ? -3.646 -12.764 -0.661 1.00 97.25 97 GLU A O 1
ATOM 774 N N . ILE A 1 98 ? -2.170 -11.369 -1.603 1.00 97.56 98 ILE A N 1
ATOM 775 C CA . ILE A 1 98 ? -1.513 -11.070 -0.322 1.00 97.56 98 ILE A CA 1
ATOM 776 C C . ILE A 1 98 ? -2.399 -10.258 0.631 1.00 97.56 98 ILE A C 1
ATOM 778 O O . ILE A 1 98 ? -2.159 -10.281 1.838 1.00 97.56 98 ILE A O 1
ATOM 782 N N . PHE A 1 99 ? -3.381 -9.513 0.110 1.00 96.94 99 PHE A N 1
ATOM 783 C CA . PHE A 1 99 ? -4.312 -8.739 0.928 1.00 96.94 99 PHE A CA 1
ATOM 784 C C . PHE A 1 99 ? -5.469 -9.584 1.452 1.00 96.94 99 PHE A C 1
ATOM 786 O O . PHE A 1 99 ? -5.939 -9.316 2.554 1.00 96.94 99 PHE A O 1
ATOM 793 N N . THR A 1 100 ? -5.885 -10.627 0.726 1.00 94.12 100 THR A N 1
ATOM 794 C CA . THR A 1 100 ? -6.993 -11.508 1.127 1.00 94.12 100 THR A CA 1
ATOM 795 C C . THR A 1 100 ? -6.840 -12.018 2.563 1.00 94.12 100 THR A C 1
ATOM 797 O O . THR A 1 100 ? -7.813 -12.071 3.300 1.00 94.12 100 THR A O 1
ATOM 800 N N . HIS A 1 101 ? -5.613 -12.294 3.019 1.00 89.75 101 HIS A N 1
ATOM 801 C CA . HIS A 1 101 ? -5.348 -12.739 4.395 1.00 89.75 101 HIS A CA 1
ATOM 802 C C . HIS A 1 101 ? -5.683 -11.715 5.496 1.00 89.75 101 HIS A C 1
ATOM 804 O O . HIS A 1 101 ? -5.754 -12.087 6.664 1.00 89.75 101 HIS A O 1
ATOM 810 N N . LEU A 1 102 ? -5.832 -10.437 5.145 1.00 94.62 102 LEU A N 1
ATOM 811 C CA . LEU A 1 102 ? -6.206 -9.348 6.052 1.00 94.62 102 LEU A CA 1
ATOM 812 C C . LEU A 1 102 ? -7.620 -8.823 5.780 1.00 94.62 102 LEU A C 1
ATOM 814 O O . LEU A 1 102 ? -8.189 -8.183 6.659 1.00 94.62 102 LEU A O 1
ATOM 818 N N . ALA A 1 103 ? -8.165 -9.069 4.585 1.00 94.12 103 ALA A N 1
ATOM 819 C CA . ALA A 1 103 ? -9.434 -8.511 4.134 1.00 94.12 103 ALA A CA 1
ATOM 820 C C . ALA A 1 103 ? -10.591 -8.884 5.071 1.00 94.12 103 ALA A C 1
ATOM 822 O O . ALA A 1 103 ? -11.234 -7.981 5.598 1.00 94.12 103 ALA A O 1
ATOM 823 N N . ASP A 1 104 ? -10.769 -10.178 5.360 1.00 94.06 104 ASP A N 1
ATOM 824 C CA . ASP A 1 104 ? -11.865 -10.674 6.206 1.00 94.06 104 ASP A CA 1
ATOM 825 C C . ASP A 1 104 ? -11.825 -10.053 7.613 1.00 94.06 104 ASP A C 1
ATOM 827 O O . ASP A 1 104 ? -12.838 -9.603 8.139 1.00 94.06 104 ASP A O 1
ATOM 831 N N . LEU A 1 105 ? -10.628 -9.939 8.204 1.00 95.50 105 LEU A N 1
ATOM 832 C CA . LEU A 1 105 ? -10.449 -9.296 9.508 1.00 95.50 105 LEU A CA 1
ATOM 833 C C . LEU A 1 105 ? -10.839 -7.813 9.468 1.00 95.50 105 LEU A C 1
ATOM 835 O O . LEU A 1 105 ? -11.463 -7.313 10.401 1.00 95.50 105 LEU A O 1
ATOM 839 N N . LEU A 1 106 ? -10.431 -7.089 8.424 1.00 96.25 106 LEU A N 1
ATOM 840 C CA . LEU A 1 106 ? -10.736 -5.665 8.291 1.00 96.25 106 LEU A CA 1
ATOM 841 C C . LEU A 1 106 ? -12.227 -5.428 8.020 1.00 96.25 106 LEU A C 1
ATOM 843 O O . LEU A 1 106 ? -12.779 -4.464 8.550 1.00 96.25 106 LEU A O 1
ATOM 847 N N . GLU A 1 107 ? -12.875 -6.305 7.248 1.00 94.69 107 GLU A N 1
ATOM 848 C CA . GLU A 1 107 ? -14.323 -6.283 7.019 1.00 94.69 107 GLU A CA 1
ATOM 849 C C . GLU A 1 107 ? -15.086 -6.526 8.328 1.00 94.69 107 GLU A C 1
ATOM 851 O O . GLU A 1 107 ? -15.953 -5.725 8.679 1.00 94.69 107 GLU A O 1
ATOM 856 N N . ASP A 1 108 ? -14.706 -7.544 9.105 1.00 96.31 108 ASP A N 1
ATOM 857 C CA . ASP A 1 108 ? -15.331 -7.848 10.397 1.00 96.31 108 ASP A CA 1
ATOM 858 C C . ASP A 1 108 ? -15.135 -6.721 11.425 1.00 96.31 108 ASP A C 1
ATOM 860 O O . ASP A 1 108 ? -16.070 -6.360 12.146 1.00 96.31 108 ASP A O 1
ATOM 864 N N . LEU A 1 109 ? -13.941 -6.118 11.484 1.00 95.88 109 LEU A N 1
ATOM 865 C CA . LEU A 1 109 ? -13.677 -4.960 12.346 1.00 95.88 109 LEU A CA 1
ATOM 866 C C . LEU A 1 109 ? -14.569 -3.772 11.963 1.00 95.88 109 LEU A C 1
ATOM 868 O O . LEU A 1 109 ? -15.212 -3.180 12.834 1.00 95.88 109 LEU A O 1
ATOM 872 N N . ALA A 1 110 ? -14.647 -3.453 10.670 1.00 94.94 110 ALA A N 1
ATOM 873 C CA . ALA A 1 110 ? -15.494 -2.375 10.171 1.00 94.94 110 ALA A CA 1
ATOM 874 C C . ALA A 1 110 ? -16.984 -2.647 10.443 1.00 94.94 110 ALA A C 1
ATOM 876 O O . ALA A 1 110 ? -17.704 -1.751 10.887 1.00 94.94 110 ALA A O 1
ATOM 877 N N . ALA A 1 111 ? -17.444 -3.887 10.252 1.00 95.19 111 ALA A N 1
ATOM 878 C CA . ALA A 1 111 ? -18.808 -4.308 10.570 1.00 95.19 111 ALA A CA 1
ATOM 879 C C . ALA A 1 111 ? -19.122 -4.201 12.075 1.00 95.19 111 ALA A C 1
ATOM 881 O O . ALA A 1 111 ? -20.256 -3.905 12.454 1.00 95.19 111 ALA A O 1
ATOM 882 N N . GLY A 1 112 ? -18.111 -4.381 12.930 1.00 95.00 112 GLY A N 1
ATOM 883 C CA . GLY A 1 112 ? -18.180 -4.152 14.374 1.00 95.00 112 GLY A CA 1
ATOM 884 C C . GLY A 1 112 ? -18.171 -2.678 14.800 1.00 95.00 112 GLY A C 1
ATOM 885 O O . GLY A 1 112 ? -18.256 -2.401 15.995 1.00 95.00 112 GLY A O 1
ATOM 886 N N . GLY A 1 113 ? -18.078 -1.734 13.857 1.00 94.31 113 GLY A N 1
ATOM 887 C CA . GLY A 1 113 ? -18.048 -0.293 14.125 1.00 94.31 113 GLY A CA 1
ATOM 888 C C . GLY A 1 113 ? -16.651 0.284 14.373 1.00 94.31 113 GLY A C 1
ATOM 889 O O . GLY A 1 113 ? -16.544 1.458 14.729 1.00 94.31 113 GLY A O 1
ATOM 890 N N . VAL A 1 114 ? -15.588 -0.502 14.172 1.00 96.50 114 VAL A N 1
ATOM 891 C CA . VAL A 1 114 ? -14.205 -0.018 14.267 1.00 96.50 114 VAL A CA 1
ATOM 892 C C . VAL A 1 114 ? -13.867 0.815 13.032 1.00 96.50 114 VAL A C 1
ATOM 894 O O . VAL A 1 114 ? -14.073 0.393 11.895 1.00 96.50 114 VAL A O 1
ATOM 897 N N . LYS A 1 115 ? -13.299 2.002 13.239 1.00 96.00 115 LYS A N 1
ATOM 898 C CA . LYS A 1 115 ? -12.810 2.873 12.168 1.00 96.00 115 LYS A CA 1
ATOM 899 C C . LYS A 1 115 ? -11.501 2.326 11.606 1.00 96.00 115 LYS A C 1
ATOM 901 O O . LYS A 1 115 ? -10.543 2.109 12.348 1.00 96.00 115 LYS A O 1
ATOM 906 N N . ILE A 1 116 ? -11.441 2.146 10.289 1.00 96.31 116 ILE A N 1
ATOM 907 C CA . ILE A 1 116 ? -10.231 1.709 9.588 1.00 96.31 116 ILE A CA 1
ATOM 908 C C . ILE A 1 116 ? -9.515 2.927 9.003 1.00 96.31 116 ILE A C 1
ATOM 910 O O . ILE A 1 116 ? -10.055 3.618 8.137 1.00 96.31 116 ILE A O 1
ATOM 914 N N . LYS A 1 117 ? -8.274 3.173 9.431 1.00 95.69 117 LYS A N 1
ATOM 915 C CA . LYS A 1 117 ? -7.444 4.265 8.909 1.00 95.69 117 LYS A CA 1
ATOM 916 C C . LYS A 1 117 ? -6.197 3.726 8.226 1.00 95.69 117 LYS A C 1
ATOM 918 O O . LYS A 1 117 ? -5.345 3.116 8.867 1.00 95.69 117 LYS A O 1
ATOM 923 N N . ILE A 1 118 ? -6.065 3.962 6.922 1.00 95.69 118 ILE A N 1
ATOM 924 C CA . ILE A 1 118 ? -4.963 3.424 6.116 1.00 95.69 118 ILE A CA 1
ATOM 925 C C . ILE A 1 118 ? -3.834 4.450 6.012 1.00 95.69 118 ILE A C 1
ATOM 927 O O . ILE A 1 118 ? -4.017 5.581 5.558 1.00 95.69 118 ILE A O 1
ATOM 931 N N . LEU A 1 119 ? -2.630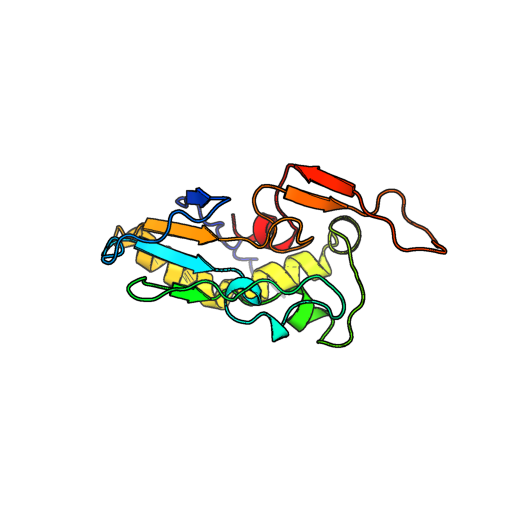 4.026 6.397 1.00 94.75 119 LEU A N 1
ATOM 932 C CA . LEU A 1 119 ? -1.399 4.803 6.286 1.00 94.75 119 LEU A CA 1
ATOM 933 C C . LEU A 1 119 ? -0.490 4.187 5.221 1.00 94.75 119 LEU A C 1
ATOM 935 O O . LEU A 1 119 ? 0.241 3.221 5.461 1.00 94.75 119 LEU A O 1
ATOM 939 N N . GLY A 1 120 ? -0.537 4.763 4.022 1.00 94.06 120 GLY A N 1
ATOM 940 C CA . GLY A 1 120 ? 0.325 4.388 2.906 1.00 94.06 120 GLY A CA 1
ATOM 941 C C . GLY A 1 120 ? 1.724 4.987 2.981 1.00 94.06 120 GLY A C 1
ATOM 942 O O . GLY A 1 120 ? 1.988 5.918 3.733 1.00 94.06 120 GLY A O 1
ATOM 943 N N . VAL A 1 121 ? 2.632 4.480 2.147 1.00 94.06 121 VAL A N 1
ATOM 944 C CA . VAL A 1 121 ? 3.985 5.033 1.999 1.00 94.06 121 VAL A CA 1
ATOM 945 C C . VAL A 1 121 ? 3.952 6.104 0.904 1.00 94.06 121 VAL A C 1
ATOM 947 O O . VAL A 1 121 ? 3.823 5.743 -0.270 1.00 94.06 121 VAL A O 1
ATOM 950 N N . PRO A 1 122 ? 4.125 7.400 1.230 1.00 93.00 122 PRO A N 1
ATOM 951 C CA . PRO A 1 122 ? 4.201 8.470 0.242 1.00 93.00 122 PRO A CA 1
ATOM 952 C C . PRO A 1 122 ? 5.108 8.131 -0.937 1.00 93.00 122 PRO A C 1
ATOM 954 O O . PRO A 1 122 ? 6.253 7.709 -0.738 1.00 93.00 122 PRO A O 1
ATOM 957 N N . LYS A 1 123 ? 4.613 8.367 -2.159 1.00 95.12 123 LYS A N 1
ATOM 958 C CA . LYS A 1 123 ? 5.355 8.198 -3.421 1.00 95.12 123 LYS A CA 1
ATOM 959 C C . LYS A 1 123 ? 5.721 6.748 -3.756 1.00 95.12 123 LYS A C 1
ATOM 961 O O . LYS A 1 123 ? 6.412 6.531 -4.751 1.00 95.12 123 LYS A O 1
ATOM 966 N N . SER A 1 124 ? 5.290 5.761 -2.968 1.00 95.81 124 SER A N 1
ATOM 967 C CA . SER A 1 124 ? 5.498 4.353 -3.317 1.00 95.81 124 SER A CA 1
ATOM 968 C C . SER A 1 124 ? 4.680 3.997 -4.565 1.00 95.81 124 SER A C 1
ATOM 970 O O . SER A 1 124 ? 3.511 4.389 -4.661 1.00 95.81 124 SER A O 1
ATOM 972 N N . PRO A 1 125 ? 5.263 3.236 -5.509 1.00 97.62 125 PRO A N 1
ATOM 973 C CA . PRO A 1 125 ? 4.554 2.759 -6.695 1.00 97.62 125 PRO A CA 1
ATOM 974 C C . PRO A 1 125 ? 3.439 1.758 -6.349 1.00 97.62 125 PRO A C 1
ATOM 976 O O . PRO A 1 125 ? 2.527 1.565 -7.146 1.00 97.62 125 PRO A O 1
ATOM 979 N N . SER A 1 126 ? 3.475 1.167 -5.147 1.00 98.19 126 SER A N 1
ATOM 980 C CA . SER A 1 126 ? 2.492 0.179 -4.684 1.00 98.19 126 SER A CA 1
ATOM 981 C C . SER A 1 126 ? 1.653 0.697 -3.522 1.00 98.19 126 SER A C 1
ATOM 983 O O . SER A 1 126 ? 0.432 0.667 -3.585 1.00 98.19 126 SER A O 1
ATOM 985 N N . CYS A 1 127 ? 2.304 1.186 -2.465 1.00 97.56 127 CYS A N 1
ATOM 986 C CA . CYS A 1 127 ? 1.666 1.538 -1.195 1.00 97.56 127 CYS A CA 1
ATOM 987 C C . CYS A 1 127 ? 1.342 3.036 -1.066 1.00 97.56 127 CYS A C 1
ATOM 989 O O . CYS A 1 127 ? 0.981 3.472 0.025 1.00 97.56 127 CYS A O 1
ATOM 991 N N . GLY A 1 128 ? 1.544 3.840 -2.115 1.00 96.94 128 GLY A N 1
ATOM 992 C CA . GLY A 1 128 ? 1.122 5.241 -2.124 1.00 96.94 128 GLY A CA 1
ATOM 993 C C . GLY A 1 128 ? -0.400 5.333 -2.101 1.00 96.94 128 GLY A C 1
ATOM 994 O O . GLY A 1 128 ? -1.056 4.555 -2.782 1.00 96.94 128 GLY A O 1
ATOM 995 N N . VAL A 1 129 ? -0.956 6.251 -1.313 1.00 96.75 129 VAL A N 1
ATOM 996 C CA . VAL A 1 129 ? -2.413 6.441 -1.189 1.00 96.75 129 VAL A CA 1
ATOM 997 C C . VAL A 1 129 ? -2.869 7.643 -2.015 1.00 96.75 129 VAL A C 1
ATOM 999 O O . VAL A 1 129 ? -3.703 7.508 -2.899 1.00 96.75 129 VAL A O 1
ATOM 1002 N N . GLU A 1 130 ? -2.260 8.809 -1.791 1.00 95.94 130 GLU A N 1
ATOM 1003 C CA . GLU A 1 130 ? -2.613 10.042 -2.515 1.00 95.94 130 GLU A CA 1
ATOM 1004 C C . GLU A 1 130 ? -1.620 10.416 -3.619 1.00 95.94 130 GLU A C 1
ATOM 1006 O O . GLU A 1 130 ? -1.947 11.190 -4.519 1.00 95.94 130 GLU A O 1
ATOM 1011 N N . ILE A 1 131 ? -0.386 9.914 -3.535 1.00 97.38 131 ILE A N 1
ATOM 1012 C CA . ILE A 1 131 ? 0.666 10.187 -4.512 1.00 97.38 131 ILE A CA 1
ATOM 1013 C C . ILE A 1 131 ? 1.508 8.936 -4.745 1.00 97.38 131 ILE A C 1
ATOM 1015 O O . ILE A 1 131 ? 1.860 8.206 -3.808 1.00 97.38 131 ILE A O 1
ATOM 1019 N N . THR A 1 132 ? 1.923 8.753 -5.989 1.00 97.81 132 THR A N 1
ATOM 1020 C CA . THR A 1 132 ? 2.731 7.623 -6.440 1.00 97.81 132 THR A CA 1
ATOM 1021 C C . THR A 1 132 ? 3.850 8.084 -7.376 1.00 97.81 132 THR A C 1
ATOM 1023 O O . THR A 1 132 ? 3.886 9.246 -7.786 1.00 97.81 132 THR A O 1
ATOM 1026 N N . SER A 1 133 ? 4.805 7.203 -7.674 1.00 97.44 133 SER A N 1
ATOM 1027 C CA . SER A 1 133 ? 5.914 7.492 -8.592 1.00 97.44 133 SER A CA 1
ATOM 1028 C C . SER A 1 133 ? 5.726 6.748 -9.907 1.00 97.44 133 SER A C 1
ATOM 1030 O O . SER A 1 133 ? 5.584 5.526 -9.899 1.00 97.44 133 SER A O 1
ATOM 1032 N N . VAL A 1 134 ? 5.776 7.475 -11.022 1.00 97.56 134 VAL A N 1
ATOM 1033 C CA . VAL A 1 134 ? 5.677 6.930 -12.386 1.00 97.56 134 VAL A CA 1
ATOM 1034 C C . VAL A 1 134 ? 6.972 7.183 -13.162 1.00 97.56 134 VAL A C 1
ATOM 1036 O O . VAL A 1 134 ? 7.629 8.208 -12.956 1.00 97.56 134 VAL A O 1
ATOM 1039 N N . GLY A 1 135 ? 7.345 6.246 -14.031 1.00 94.69 135 GLY A N 1
ATOM 1040 C CA . GLY A 1 135 ? 8.557 6.272 -14.853 1.00 94.69 135 GLY A CA 1
ATOM 1041 C C . GLY A 1 135 ? 8.340 7.000 -16.175 1.00 94.69 135 GLY A C 1
ATOM 1042 O O . GLY A 1 135 ? 9.187 7.789 -16.585 1.00 94.69 135 GLY A O 1
ATOM 1043 N N . GLY A 1 136 ? 7.162 6.834 -16.782 1.00 89.88 136 GLY A N 1
ATOM 1044 C CA . GLY A 1 136 ? 6.779 7.500 -18.027 1.00 89.88 136 GLY A CA 1
ATOM 1045 C C . GLY A 1 136 ? 6.820 6.541 -19.212 1.00 89.88 136 GLY A C 1
ATOM 1046 O O . GLY A 1 136 ? 6.333 5.422 -19.114 1.00 89.88 136 GLY A O 1
ATOM 1047 N N . GLU A 1 137 ? 7.356 6.989 -20.349 1.00 89.75 137 GLU A N 1
ATOM 1048 C CA . GLU A 1 137 ? 7.417 6.152 -21.552 1.00 89.75 137 GLU A CA 1
ATOM 1049 C C . GLU A 1 137 ? 8.330 4.929 -21.340 1.00 89.75 137 GLU A C 1
ATOM 1051 O O . GLU A 1 137 ? 9.445 5.069 -20.821 1.00 89.75 137 GLU A O 1
ATOM 1056 N N . PRO A 1 138 ? 7.902 3.726 -21.761 1.00 89.19 138 PRO A N 1
ATOM 1057 C CA . PRO A 1 138 ? 8.693 2.518 -21.598 1.00 89.19 138 PRO A CA 1
ATOM 1058 C C . PRO A 1 138 ? 9.936 2.545 -22.495 1.00 89.19 138 PRO A C 1
ATOM 1060 O O . PRO A 1 138 ? 9.916 3.018 -23.630 1.00 89.19 138 PRO A O 1
ATOM 1063 N N . GLY A 1 139 ? 11.036 1.964 -22.017 1.00 88.50 139 GLY A N 1
ATOM 1064 C CA . GLY A 1 139 ? 12.250 1.841 -22.816 1.00 88.50 139 GLY A CA 1
ATOM 1065 C C . GLY A 1 139 ? 13.512 1.648 -21.989 1.00 88.50 139 GLY A C 1
ATOM 1066 O O . GLY A 1 139 ? 13.491 1.557 -20.762 1.00 88.50 139 GLY A O 1
ATOM 1067 N N . LYS A 1 140 ? 14.649 1.576 -22.686 1.00 89.88 140 LYS A N 1
ATOM 1068 C CA . LYS A 1 140 ? 15.961 1.498 -22.044 1.00 89.88 140 LYS A CA 1
ATOM 1069 C C . LYS A 1 140 ? 16.415 2.895 -21.643 1.00 89.88 140 LYS A C 1
ATOM 1071 O O . LYS A 1 140 ? 16.682 3.736 -22.497 1.00 89.88 140 LYS A O 1
ATOM 1076 N N . VAL A 1 141 ? 16.594 3.096 -20.348 1.00 87.38 141 VAL A N 1
ATOM 1077 C CA . VAL A 1 141 ? 17.112 4.343 -19.783 1.00 87.38 141 VAL A CA 1
ATOM 1078 C C . VAL A 1 141 ? 18.550 4.139 -19.309 1.00 87.38 141 VAL A C 1
ATOM 1080 O O . VAL A 1 141 ? 18.924 3.042 -18.892 1.00 87.38 141 VAL A O 1
ATOM 1083 N N . LYS A 1 142 ? 19.388 5.177 -19.416 1.00 87.19 142 LYS A N 1
ATOM 1084 C CA . LYS A 1 142 ? 20.743 5.156 -18.831 1.00 87.19 142 LYS A CA 1
ATOM 1085 C C . LYS A 1 142 ? 20.695 5.396 -17.325 1.00 87.19 142 LYS A C 1
ATOM 1087 O O . LYS A 1 142 ? 21.429 4.757 -16.581 1.00 87.19 142 LYS A O 1
ATOM 1092 N N . GLU A 1 143 ? 19.804 6.287 -16.909 1.00 87.25 143 GLU A N 1
ATOM 1093 C CA . GLU A 1 143 ? 19.569 6.665 -15.521 1.00 87.25 143 GLU A CA 1
ATOM 1094 C C . GLU A 1 143 ? 18.084 6.510 -15.205 1.00 87.25 143 GLU A C 1
ATOM 1096 O O . GLU A 1 143 ? 17.221 6.826 -16.034 1.00 87.25 143 GLU A O 1
ATOM 1101 N N . PHE A 1 144 ? 17.796 6.000 -14.010 1.00 86.56 144 PHE A N 1
ATOM 1102 C CA . PHE A 1 144 ? 16.430 5.852 -13.538 1.00 86.56 144 PHE A CA 1
ATOM 1103 C C . PHE A 1 144 ? 15.841 7.233 -13.256 1.00 86.56 144 PHE A C 1
ATOM 1105 O O . PHE A 1 144 ? 16.352 7.979 -12.422 1.00 86.56 144 PHE A O 1
ATOM 1112 N N . HIS A 1 145 ? 14.753 7.561 -13.941 1.00 88.25 145 HIS A N 1
ATOM 1113 C CA . HIS A 1 145 ? 13.989 8.775 -13.713 1.00 88.25 145 HIS A CA 1
ATOM 1114 C C . HIS A 1 145 ? 12.562 8.408 -13.337 1.00 88.25 145 HIS A C 1
ATOM 1116 O O . HIS A 1 145 ? 12.002 7.428 -13.818 1.00 88.25 145 HIS A O 1
ATOM 1122 N N . HIS A 1 146 ? 11.986 9.207 -12.451 1.00 93.94 146 HIS A N 1
ATOM 1123 C CA . HIS A 1 146 ? 10.585 9.117 -12.091 1.00 93.94 146 HIS A CA 1
ATOM 1124 C C . HIS A 1 146 ? 10.061 10.517 -11.793 1.00 93.94 146 HIS A C 1
ATOM 1126 O O . HIS A 1 146 ? 10.815 11.420 -11.424 1.00 93.94 146 HIS A O 1
ATOM 1132 N N . ARG A 1 147 ? 8.752 10.684 -11.925 1.00 95.88 147 ARG A N 1
ATOM 1133 C CA . ARG A 1 147 ? 8.016 11.852 -11.436 1.00 95.88 147 ARG A CA 1
ATOM 1134 C C . ARG A 1 147 ? 6.950 11.393 -10.453 1.00 95.88 147 ARG A C 1
ATOM 1136 O O . ARG A 1 147 ? 6.628 10.208 -10.390 1.00 95.88 147 ARG A O 1
ATOM 1143 N N . HIS A 1 148 ? 6.413 12.326 -9.679 1.00 97.38 148 HIS A N 1
ATOM 1144 C CA . HIS A 1 148 ? 5.305 12.029 -8.781 1.00 97.38 148 HIS A CA 1
ATOM 1145 C C . HIS A 1 148 ? 3.985 12.465 -9.402 1.00 97.38 148 HIS A C 1
ATOM 1147 O O . HIS A 1 148 ? 3.881 13.580 -9.911 1.00 97.38 148 HIS A O 1
ATOM 1153 N N . GLU A 1 149 ? 2.984 11.599 -9.318 1.00 97.12 149 GLU A N 1
ATOM 1154 C CA . GLU A 1 149 ? 1.629 11.864 -9.793 1.00 97.12 149 GLU A CA 1
ATOM 1155 C C . GLU A 1 149 ? 0.619 11.618 -8.679 1.00 97.12 149 GLU A C 1
ATOM 1157 O O . GLU A 1 149 ? 0.846 10.789 -7.793 1.00 97.12 149 GLU A O 1
ATOM 1162 N N . LYS A 1 150 ? -0.492 12.362 -8.717 1.00 97.69 150 LYS A N 1
ATOM 1163 C CA . LYS A 1 150 ? -1.611 12.144 -7.800 1.00 97.69 150 LYS A CA 1
ATOM 1164 C C . LYS A 1 150 ? -2.249 10.786 -8.074 1.00 97.69 150 LYS A C 1
ATOM 1166 O O . LYS A 1 150 ? -2.433 10.403 -9.226 1.00 97.69 150 LYS A O 1
ATOM 1171 N N . GLY A 1 151 ? -2.638 10.119 -7.002 1.00 96.25 151 GLY A N 1
ATOM 1172 C CA . GLY A 1 151 ? -3.335 8.849 -7.019 1.00 96.25 151 GLY A CA 1
ATOM 1173 C C . GLY A 1 151 ? -2.592 7.743 -6.270 1.00 96.25 151 GLY A C 1
ATOM 1174 O O . GLY A 1 151 ? -1.409 7.880 -5.928 1.00 96.25 151 GLY A O 1
ATOM 1175 N N . PRO A 1 152 ? -3.302 6.635 -6.024 1.00 97.81 152 PRO A N 1
ATOM 1176 C CA . PRO A 1 152 ? -2.758 5.479 -5.338 1.00 97.81 152 PRO A CA 1
ATOM 1177 C C . PRO A 1 152 ? -1.717 4.730 -6.179 1.00 97.81 152 PRO A C 1
ATOM 1179 O O . PRO A 1 152 ? -1.677 4.812 -7.412 1.00 97.81 152 PRO A O 1
ATOM 1182 N N . GLY A 1 153 ? -0.857 3.987 -5.489 1.00 98.38 153 GLY A N 1
ATOM 1183 C CA . GLY A 1 153 ? -0.028 2.943 -6.078 1.00 98.38 153 GLY A CA 1
ATOM 1184 C C . GLY A 1 153 ? -0.837 1.674 -6.347 1.00 98.38 153 GLY A C 1
ATOM 1185 O O . GLY A 1 153 ? -1.960 1.531 -5.871 1.00 98.38 153 GLY A O 1
ATOM 1186 N N . VAL A 1 154 ? -0.250 0.730 -7.084 1.00 98.62 154 VAL A N 1
ATOM 1187 C CA . VAL A 1 154 ? -0.972 -0.450 -7.593 1.00 98.62 154 VAL A CA 1
ATOM 1188 C C . VAL A 1 154 ? -1.581 -1.301 -6.478 1.00 98.62 154 VAL A C 1
ATOM 1190 O O . VAL A 1 154 ? -2.704 -1.753 -6.616 1.00 98.62 154 VAL A O 1
ATOM 1193 N N . PHE A 1 155 ? -0.885 -1.500 -5.354 1.00 98.44 155 PHE A N 1
ATOM 1194 C CA . PHE A 1 155 ? -1.434 -2.287 -4.243 1.00 98.44 155 PHE A CA 1
ATOM 1195 C C . PHE A 1 155 ? -2.610 -1.581 -3.570 1.00 98.44 155 PHE A C 1
ATOM 1197 O O . PHE A 1 155 ? -3.604 -2.227 -3.269 1.00 98.44 155 PHE A O 1
ATOM 1204 N N . MET A 1 156 ? -2.521 -0.260 -3.388 1.00 98.00 156 MET A N 1
ATOM 1205 C CA . MET A 1 156 ? -3.633 0.514 -2.840 1.00 98.00 156 MET A CA 1
ATOM 1206 C C . MET A 1 156 ? -4.841 0.483 -3.784 1.00 98.00 156 MET A C 1
ATOM 1208 O O . MET A 1 156 ? -5.938 0.197 -3.334 1.00 98.00 156 MET A O 1
ATOM 1212 N N . GLU A 1 157 ? -4.656 0.632 -5.097 1.00 98.00 157 GLU A N 1
ATOM 1213 C CA . GLU A 1 157 ? -5.761 0.521 -6.068 1.00 98.00 157 GLU A CA 1
ATOM 1214 C C . GLU A 1 157 ? -6.550 -0.789 -5.999 1.00 98.00 157 GLU A C 1
ATOM 1216 O O . GLU A 1 157 ? -7.703 -0.821 -6.424 1.00 98.00 157 GLU A O 1
ATOM 1221 N N . GLU A 1 158 ? -5.940 -1.872 -5.520 1.00 97.12 158 GLU A N 1
ATOM 1222 C CA . GLU A 1 158 ? -6.605 -3.168 -5.387 1.00 97.12 158 GLU A CA 1
ATOM 1223 C C . GLU A 1 158 ? -7.396 -3.316 -4.084 1.00 97.12 158 GLU A C 1
ATOM 1225 O O . GLU A 1 158 ? -8.284 -4.163 -4.029 1.00 97.12 158 GLU A O 1
ATOM 1230 N N . ILE A 1 159 ? -7.086 -2.531 -3.047 1.00 92.56 159 ILE A N 1
ATOM 1231 C CA . ILE A 1 159 ? -7.635 -2.733 -1.693 1.00 92.56 159 ILE A CA 1
ATOM 1232 C C . ILE A 1 159 ? -8.494 -1.560 -1.204 1.00 92.56 159 ILE A C 1
ATOM 1234 O O . ILE A 1 159 ? -9.304 -1.758 -0.298 1.00 92.56 159 ILE A O 1
ATOM 1238 N N . ILE A 1 160 ? -8.335 -0.374 -1.805 1.00 88.12 160 ILE A N 1
ATOM 1239 C CA . ILE A 1 160 ? -9.096 0.849 -1.513 1.00 88.12 160 ILE A CA 1
ATOM 1240 C C . ILE A 1 160 ? -9.972 1.327 -2.682 1.00 88.12 160 ILE A C 1
ATOM 1242 O O . ILE A 1 160 ? -9.853 0.795 -3.821 1.00 88.12 160 ILE A O 1
#

Foldseek 3Di:
DPDPDPPQQDAPPAAAEDDDDDPPDQAHDPLEEEAEEQCLQPVLLPAPPDDRDDRDDQRNHHYDYADHLCCVPVNNPDDDDFLVRCPDPVSLVSLLVSCVVVSVVVVVSVVVVRHYYYHFDPQDLARHAQKHWHQPDDDDDPDGDIDIDTHHHSSNVNHD

Sequence (160 aa):
MKSNTGEEMKKLENYECSYVFEKPAACGDKDEVLVIGHCLLNPLARVKGVKPVQPIDTQGANVIQLPCPEAMFFGMRRREITKDQLDHPAYRRFCREIFTHLADLLEDLAAGGVKIKILGVPKSPSCGVEITSVGGEPGKVKEFHHRHEKGPGVFMEEII

Organism: NCBI:txid1036679

=== Feature glossary ===
Each block in this record encodes a different view of the same protein. In brief:

Predicted aligned error. PAE(i, j) answers: if I align the predicted and true structures on residue i, how far off (in Å) do I expect residue j to be? A block-diagonal PAE matrix with low values on the blocks and high values off-diagonal is the signature of a multi-domain protein with confidently pr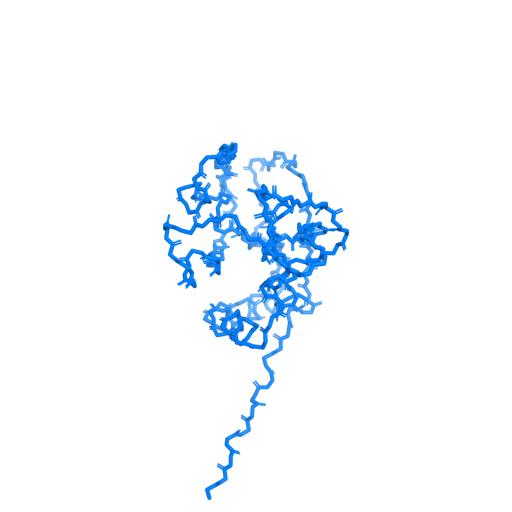edicted domains but uncertain inter-domain orientation.

Contact-map, Ramachandran, and PAE plots. Plot images: a contact map (which residues are close in 3D, as an N×N binary image), a Ramachandran scatter (backbone torsion angles, revealing secondary-structure composition at a glance), and — for AlphaFold structures — a PAE heatmap (pairwise prediction confidence).

Backbone torsions (φ/ψ). φ (phi) and ψ (psi) are the two rotatable backbone dihedrals per residue: φ is the C(i-1)–N–Cα–C torsion, ψ is the N–Cα–C–N(i+1) torsion, both in degrees on (−180°, 180°]. α-helical residues cluster near (−60°, −45°); β-strand residues near (−120°, +130°). A Ramachandran plot is simply a scatter of (φ, ψ) for every residue.

Foldseek 3Di. A 3Di character summarizes, for each residue, the relative orientation of the Cα frame of its nearest spatial neighbor. Because it encodes fold topology rather than chemistry, 3Di alignments detect remote structural similarity that sequence alignment misses.

Radius of gyration, Cα contacts, bounding box. Three whole-structure scalars: the radius of gyration (RMS distance of Cα from centroid, in Å), the count of Cα–Cα contacts (pairs closer than 8 Å and separated by more than four residues in sequence — i.e. tertiary, not local, contacts), and the bounding-box dimensions. Together they distinguish compact globular folds from extended fibres or disordered chains.

Sequence. Sequence gives the chain of amino acids in standard one-letter code (A=alanine, C=cysteine, …, Y=tyrosine), read N→C. It is the only feature that is directly encoded by the gene; all structural features are derived from the folded form of this sequence.

mmCIF coordinates. Atomic coordinates in PDBx/mmCIF format — the same representation the Protein Data Bank distributes. Each line of the _atom_site loop places one backbone atom in Cartesian space (units: ångströms, origin: arbitrary).

Secondary structure (3-state, P-SEA). Three-state secondary structure (P-SEA) collapses the eight DSSP classes into helix (a), strand (b), and coil (c). P-SEA assigns these from Cα geometry alone — distances and angles — without requiring backbone oxygens, so it works on any Cα trace.

InterPro / GO / CATH / organism. Functional annotations link the protein to curated databases. InterPro entries identify conserved domains and families by matching the sequence against member-database signatures (Pfam, PROSITE, CDD, …). Gene Ontology (GO) terms describe molecular function, biological process, and cellular component in a controlled vocabulary. CATH places the structure in a hierarchical fold classification (Class/Architecture/Topology/Homologous-superfamily). The organism is the source species.

B-factor. B-factor (Debye–Waller factor) reflects atomic displacement in the crystal lattice. It is an experimental observable (units Å²), not a prediction; low values mean the atom is pinned down, high values mean it moves or is heterogeneous across the crystal.

Rendered structure images. Structure images are PyMOL renders from six orthogonal camera directions. Cartoon representation draws helices as coils and strands as arrows; sticks shows the backbone as bonds; surface shows the solvent-excluded envelope. Rainbow coloring maps sequence position to hue (blue→red, N→C); chain coloring assigns a distinct color per polypeptide.

Solvent-accessible surface area. Solvent-accessible surface area (SASA) is the area in Å² traced out by the centre of a 1.4 Å probe sphere (a water molecule) rolled over the protein's van der Waals surface (Shrake–Rupley / Lee–Richards construction). Buried residues have near-zero SASA; fully exposed residues can exceed 200 Å². The total SASA scales roughly with the number of surface residues.

Secondary structure (8-state, DSSP). The SS8 string is DSSP's per-residue secondary-structure call. α-helix (H) means an i→i+4 H-bond ladder; β-strand (E) means the residue participates in a β-sheet; 3₁₀ (G) and π (I) are tighter and wider helices; T/S are turns/bends; '-' is loop.

pLDDT. For AlphaFold models, the B-factor field carries pLDDT — the model's own estimate of local accuracy on a 0–100 scale. Regions with pLDDT<50 should be treated as essentially unmodeled; they often correspond to intrinsically disordered segments.

Nearest PDB structures. Nearest PDB neighbors are the top structural matches found by Foldseek when searching this structure against the entire Protein Data Bank. Each hit reports a TM-score (0 to 1; >0.5 almost always implies the same fold) and an E-value. These are *structural* homologs — they may share no detectable sequence similarity.